Protein AF-A0A1Z5KFF0-F1 (afdb_monomer_lite)

pLDDT: mean 72.51, std 20.89, range [36.66, 98.19]

Foldseek 3Di:
DDDDDDDDDDDDDDDDDDDDDDDPDDDDPDPPPPCPPPPPPPPDDADQRVLCVQLVVLVVLLVVQCVVCCVPAVVVVNPPDSCVRRVVSVVSSVVSSLVVNCCRPVVVPVDQDPPPDPNVVVVVVPD

Sequence (127 aa):
MGNQPSSATENPSSEPPTLDDTAAANVPPSTRLDTTQITRPQKKREGMALIQYRCRSSKAKYEKCVSDWYGNEFMKGDYANQEEACGDFFEMYKKCVLKGVRKEFWGNKKEKPKEGSFLSELEDDEE

Organism: Fistulifera solaris (NCBI:txid1519565)

InterPro domains:
  IPR007918 Mitochondrial distribution/morphology family 35/apoptosis [PF05254] (52-104)

Structure (mmCIF, N/CA/C/O backbone):
data_AF-A0A1Z5KFF0-F1
#
_entry.id   AF-A0A1Z5KFF0-F1
#
loop_
_atom_site.group_PDB
_atom_site.id
_atom_site.type_symbol
_atom_site.label_atom_id
_atom_site.label_alt_id
_atom_site.label_comp_id
_atom_site.label_asym_id
_atom_site.label_entity_id
_atom_site.label_seq_id
_atom_site.pdbx_PDB_ins_code
_atom_site.Cartn_x
_atom_site.Cartn_y
_atom_site.Cartn_z
_atom_site.occupancy
_atom_site.B_iso_or_equiv
_atom_site.auth_seq_id
_atom_site.auth_comp_id
_atom_site.auth_asym_id
_atom_site.auth_atom_id
_atom_site.pdbx_PDB_model_num
ATOM 1 N N . MET A 1 1 ? 46.210 -8.694 -41.639 1.00 38.91 1 MET A N 1
ATOM 2 C CA . MET A 1 1 ? 46.258 -10.173 -41.656 1.00 38.91 1 MET A CA 1
ATOM 3 C C . MET A 1 1 ? 45.781 -10.639 -40.281 1.00 38.91 1 MET A C 1
ATOM 5 O O . MET A 1 1 ? 46.480 -10.353 -39.330 1.00 38.91 1 MET A O 1
ATOM 9 N N . GLY A 1 2 ? 44.605 -11.213 -40.043 1.00 42.22 2 GLY A N 1
ATOM 10 C CA . GLY A 1 2 ? 43.477 -11.559 -40.897 1.00 42.22 2 GLY A CA 1
ATOM 11 C C . GLY A 1 2 ? 42.216 -11.830 -40.048 1.00 42.22 2 GLY A C 1
ATOM 12 O O . GLY A 1 2 ? 42.316 -12.144 -38.869 1.00 42.22 2 GLY A O 1
ATOM 13 N N . ASN A 1 3 ? 41.072 -11.646 -40.709 1.00 40.69 3 ASN A N 1
ATOM 14 C CA . ASN A 1 3 ? 39.806 -12.389 -40.676 1.00 40.69 3 ASN A CA 1
ATOM 15 C C . ASN A 1 3 ? 39.089 -12.723 -39.347 1.00 40.69 3 ASN A C 1
ATOM 17 O O . ASN A 1 3 ? 39.459 -13.652 -38.639 1.00 40.69 3 ASN A O 1
ATOM 21 N N . GLN A 1 4 ? 37.910 -12.110 -39.163 1.00 45.44 4 GLN A N 1
ATOM 22 C CA . GLN A 1 4 ? 36.676 -12.879 -38.904 1.00 45.44 4 GLN A CA 1
ATOM 23 C C . GLN A 1 4 ? 36.178 -13.489 -40.232 1.00 45.44 4 GLN A C 1
ATOM 25 O O . GLN A 1 4 ? 36.423 -12.894 -41.287 1.00 45.44 4 GLN A O 1
ATOM 30 N N . PRO A 1 5 ? 35.510 -14.661 -40.216 1.00 50.78 5 PRO A N 1
ATOM 31 C CA . PRO A 1 5 ? 34.043 -14.629 -40.269 1.00 50.78 5 PRO A CA 1
ATOM 32 C C . PRO A 1 5 ? 33.307 -15.758 -39.508 1.00 50.78 5 PRO A C 1
ATOM 34 O O . PRO A 1 5 ? 33.887 -16.722 -39.019 1.00 50.78 5 PRO A O 1
ATOM 37 N N . SER A 1 6 ? 31.991 -15.555 -39.443 1.00 45.75 6 SER A N 1
ATOM 38 C CA . SER A 1 6 ? 30.871 -16.322 -38.887 1.00 45.75 6 SER A CA 1
ATOM 39 C C . SER A 1 6 ? 30.764 -17.817 -39.231 1.00 45.75 6 SER A C 1
ATOM 41 O O . SER A 1 6 ? 31.170 -18.251 -40.304 1.00 45.75 6 SER A O 1
ATOM 43 N N . SER A 1 7 ? 30.047 -18.562 -38.381 1.00 44.16 7 SER A N 1
ATOM 44 C CA . SER A 1 7 ? 29.183 -19.728 -38.693 1.00 44.16 7 SER A CA 1
ATOM 45 C C . SER A 1 7 ? 28.249 -19.897 -37.475 1.00 44.16 7 SER A C 1
ATOM 47 O O . SER A 1 7 ? 28.755 -19.959 -36.363 1.00 44.16 7 SER A O 1
ATOM 49 N N . ALA A 1 8 ? 26.922 -19.720 -37.487 1.00 38.41 8 ALA A N 1
ATOM 50 C CA . ALA A 1 8 ? 25.828 -20.227 -38.321 1.00 38.41 8 ALA A CA 1
ATOM 51 C C . ALA A 1 8 ? 25.626 -21.752 -38.240 1.00 38.41 8 ALA A C 1
ATOM 53 O O . ALA A 1 8 ? 26.417 -22.492 -38.814 1.00 38.41 8 ALA A O 1
ATOM 54 N N . THR A 1 9 ? 24.460 -22.135 -37.679 1.00 36.66 9 THR A N 1
ATOM 55 C CA . THR A 1 9 ? 23.727 -23.421 -37.845 1.00 36.66 9 THR A CA 1
ATOM 56 C C . THR A 1 9 ? 24.388 -24.607 -37.100 1.00 36.66 9 THR A C 1
ATOM 58 O O . THR A 1 9 ? 25.600 -24.696 -37.05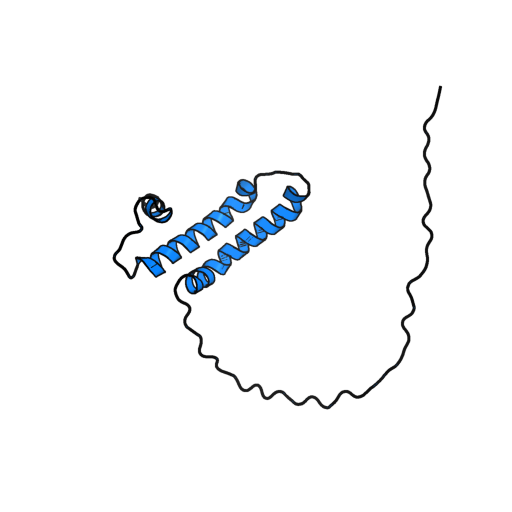2 1.00 36.66 9 THR A O 1
ATOM 61 N N . 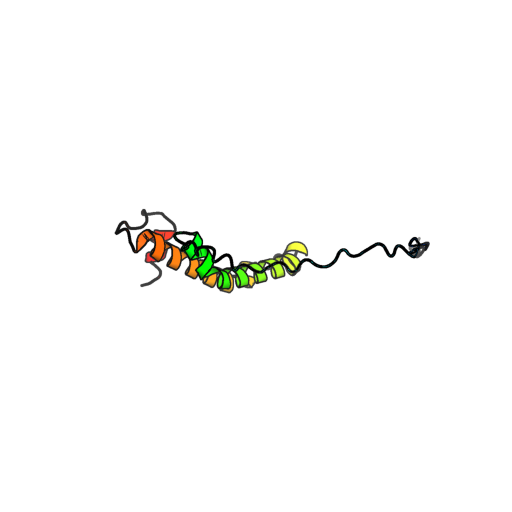GLU A 1 10 ? 23.714 -25.518 -36.390 1.00 37.78 10 GLU A N 1
ATOM 62 C CA . GLU A 1 10 ? 22.516 -26.280 -36.748 1.00 37.78 10 GLU A CA 1
ATOM 63 C C . GLU A 1 10 ? 21.767 -26.805 -35.503 1.00 37.78 10 GLU A C 1
ATOM 65 O O . GLU A 1 10 ? 22.356 -27.324 -34.557 1.00 37.78 10 GLU A O 1
ATOM 70 N N . ASN A 1 11 ? 20.439 -26.686 -35.550 1.00 48.91 11 ASN A N 1
ATOM 71 C CA . ASN A 1 11 ? 19.485 -27.498 -34.793 1.00 48.91 11 ASN A CA 1
ATOM 72 C C . ASN A 1 11 ? 19.390 -28.881 -35.457 1.00 48.91 11 ASN A C 1
ATOM 74 O O . ASN A 1 11 ? 19.269 -28.929 -36.684 1.00 48.91 11 ASN A O 1
ATOM 78 N N . PRO A 1 12 ? 19.261 -29.965 -34.680 1.00 44.84 12 PRO A N 1
ATOM 79 C CA . PRO A 1 12 ? 18.476 -31.108 -35.125 1.00 44.84 12 PRO A CA 1
ATOM 80 C C . PRO A 1 12 ? 17.198 -31.269 -34.299 1.00 44.84 12 PRO A C 1
ATOM 82 O O . PRO A 1 12 ? 17.179 -31.217 -33.073 1.00 44.84 12 PRO A O 1
ATOM 85 N N . SER A 1 13 ? 16.141 -31.456 -35.075 1.00 38.12 13 SER A N 1
ATOM 86 C CA . SER A 1 13 ? 14.759 -31.791 -34.764 1.00 38.12 13 SER A CA 1
ATOM 87 C C . SER A 1 13 ? 14.585 -33.153 -34.065 1.00 38.12 13 SER A C 1
ATOM 89 O O . SER A 1 13 ? 15.510 -33.964 -34.056 1.00 38.12 13 SER A O 1
ATOM 91 N N . SER A 1 14 ? 13.331 -33.396 -33.640 1.00 39.31 14 SER A N 1
ATOM 92 C CA . SER A 1 14 ? 12.648 -34.702 -33.468 1.00 39.31 14 SER A CA 1
ATOM 93 C C . SER A 1 14 ? 12.617 -35.239 -32.028 1.00 39.31 14 SER A C 1
ATOM 95 O O . SER A 1 14 ? 13.656 -35.363 -31.401 1.00 39.31 14 SER A O 1
ATOM 97 N N . GLU A 1 15 ? 11.502 -35.589 -31.380 1.00 49.66 15 GLU A N 1
ATOM 98 C CA . GLU A 1 15 ? 10.072 -35.757 -31.702 1.00 49.66 15 GLU A CA 1
ATOM 99 C C . GLU A 1 15 ? 9.293 -35.764 -30.358 1.00 49.66 15 GLU A C 1
ATOM 101 O O . GLU A 1 15 ? 9.853 -36.191 -29.344 1.00 49.66 15 GLU A O 1
ATOM 106 N N . PRO A 1 16 ? 8.014 -35.344 -30.295 1.00 55.81 16 PRO A N 1
ATOM 107 C CA . PRO A 1 16 ? 7.151 -35.626 -29.147 1.00 55.81 16 PRO A CA 1
ATOM 108 C C . PRO A 1 16 ? 6.557 -37.047 -29.242 1.00 55.81 16 PRO A C 1
ATOM 110 O O . PRO A 1 16 ? 6.070 -37.422 -30.311 1.00 55.81 16 PRO A O 1
ATOM 113 N N . PRO A 1 17 ? 6.533 -37.841 -28.153 1.00 46.31 17 PRO A N 1
ATOM 114 C CA . PRO A 1 17 ? 5.847 -39.122 -28.170 1.00 46.31 17 PRO A CA 1
ATOM 115 C C . PRO A 1 17 ? 4.330 -38.934 -28.265 1.00 46.31 17 PRO A C 1
ATOM 117 O O . PRO A 1 17 ? 3.728 -38.029 -27.683 1.00 46.31 17 PRO A O 1
ATOM 120 N N . THR A 1 18 ? 3.764 -39.831 -29.055 1.00 42.75 18 THR A N 1
ATOM 121 C CA . THR A 1 18 ? 2.394 -39.947 -29.530 1.00 42.75 18 THR A CA 1
ATOM 122 C C . THR A 1 18 ? 1.370 -40.111 -28.408 1.00 42.75 18 THR A C 1
ATOM 124 O O . THR A 1 18 ? 1.576 -40.844 -27.443 1.00 42.75 18 THR A O 1
ATOM 127 N N . LEU A 1 19 ? 0.236 -39.429 -28.582 1.00 46.75 19 LEU A N 1
ATOM 128 C CA . LEU A 1 19 ? -1.024 -39.714 -27.904 1.00 46.75 19 LEU A CA 1
ATOM 129 C C . LEU A 1 19 ? -1.533 -41.075 -28.380 1.00 46.75 19 LEU A C 1
ATOM 131 O O . LEU A 1 19 ? -1.822 -41.229 -29.565 1.00 46.75 19 LEU A O 1
ATOM 135 N N . ASP A 1 20 ? -1.646 -42.022 -27.453 1.00 38.91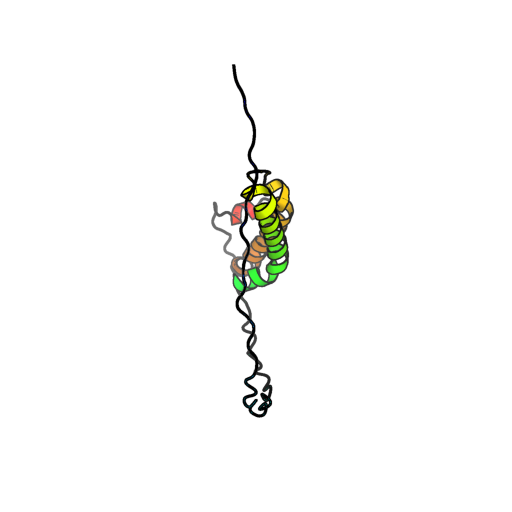 20 ASP A N 1
ATOM 136 C CA . ASP A 1 20 ? -2.342 -43.285 -27.672 1.00 38.91 20 ASP A CA 1
ATOM 137 C C . ASP A 1 20 ? -3.719 -43.273 -27.007 1.00 38.91 20 ASP A C 1
ATOM 139 O O . ASP A 1 20 ? -3.951 -42.662 -25.958 1.00 38.91 20 ASP A O 1
ATOM 143 N N . ASP A 1 21 ? -4.624 -43.934 -27.710 1.00 39.88 21 ASP A N 1
ATOM 144 C CA . ASP A 1 21 ? -6.069 -43.899 -27.594 1.00 39.88 21 ASP A CA 1
ATOM 145 C C . ASP A 1 21 ? -6.601 -44.823 -26.484 1.00 39.88 21 ASP A C 1
ATOM 147 O O . ASP A 1 21 ? -5.988 -45.815 -26.092 1.00 39.88 21 ASP A O 1
ATOM 151 N N . THR A 1 22 ? -7.851 -44.573 -26.094 1.00 45.56 22 THR A N 1
ATOM 152 C CA . THR A 1 22 ? -8.769 -45.501 -25.401 1.00 45.56 22 THR A CA 1
ATOM 153 C C . THR A 1 22 ? -8.453 -45.990 -23.976 1.00 45.56 22 THR A C 1
ATOM 155 O O . THR A 1 22 ? -7.800 -47.002 -23.750 1.00 45.56 22 THR A O 1
ATOM 158 N N . ALA A 1 23 ? -9.183 -45.419 -23.009 1.00 40.09 23 ALA A N 1
ATOM 159 C CA . ALA A 1 23 ? -9.802 -46.196 -21.931 1.00 40.09 23 ALA A CA 1
ATOM 160 C C . ALA A 1 23 ? -11.092 -45.505 -21.455 1.00 40.09 23 ALA A C 1
ATOM 162 O O . ALA A 1 23 ? -11.097 -44.687 -20.536 1.00 40.09 23 ALA A O 1
ATOM 163 N N . ALA A 1 24 ? -12.213 -45.843 -22.097 1.00 48.12 24 ALA A N 1
ATOM 164 C CA . ALA A 1 24 ? -13.537 -45.597 -21.545 1.00 48.12 24 ALA A CA 1
ATOM 165 C C . ALA A 1 24 ? -13.728 -46.506 -20.320 1.00 48.12 24 ALA A C 1
ATOM 167 O O . ALA A 1 24 ? -13.994 -47.698 -20.457 1.00 48.12 24 ALA A O 1
ATOM 168 N N . ALA A 1 25 ? -13.578 -45.947 -19.121 1.00 44.25 25 ALA A N 1
ATOM 169 C CA . ALA A 1 25 ? -13.869 -46.640 -17.874 1.00 44.25 25 ALA A CA 1
ATOM 170 C C . ALA A 1 25 ? -14.762 -45.765 -16.984 1.00 44.25 25 ALA A C 1
ATOM 172 O O . ALA A 1 25 ? -14.320 -44.773 -16.415 1.00 44.25 25 ALA A O 1
ATOM 173 N N . ASN A 1 26 ? -16.035 -46.165 -16.916 1.00 51.56 26 ASN A N 1
ATOM 174 C CA . ASN A 1 26 ? -16.985 -45.974 -15.817 1.00 51.56 26 ASN A CA 1
ATOM 175 C C . ASN A 1 26 ? -16.884 -44.669 -15.010 1.00 51.56 26 ASN A C 1
ATOM 177 O O . ASN A 1 26 ? -16.207 -44.602 -13.985 1.00 51.56 26 ASN A O 1
ATOM 181 N N . VAL A 1 27 ? -17.689 -43.675 -15.394 1.00 49.88 27 VAL A N 1
ATOM 182 C CA . VAL A 1 27 ? -18.057 -42.576 -14.494 1.00 49.88 27 VAL A CA 1
ATOM 183 C C . VAL A 1 27 ? -19.117 -43.107 -13.514 1.00 49.88 27 VAL A C 1
ATOM 185 O O . VAL A 1 27 ? -20.216 -43.448 -13.958 1.00 49.88 27 VAL A O 1
ATOM 188 N N . PRO A 1 28 ? -18.837 -43.210 -12.200 1.00 62.66 28 PRO A N 1
ATOM 189 C CA . PRO A 1 28 ? -19.869 -43.527 -11.219 1.00 62.66 28 PRO A CA 1
ATOM 190 C C . PRO A 1 28 ? -20.925 -42.409 -11.196 1.00 62.66 28 PRO A C 1
ATOM 192 O O . PRO A 1 28 ? -20.582 -41.238 -11.395 1.00 62.66 28 PRO A O 1
ATOM 195 N N . PRO A 1 29 ? -22.211 -42.729 -10.963 1.00 55.06 29 PRO A N 1
ATOM 196 C CA . PRO A 1 29 ? -23.268 -41.731 -10.963 1.00 55.06 29 PRO A CA 1
ATOM 197 C C . PRO A 1 29 ? -22.966 -40.652 -9.923 1.00 55.06 29 PRO A C 1
ATOM 199 O O . PRO A 1 29 ? -22.753 -40.939 -8.746 1.00 55.06 29 PRO A O 1
ATOM 202 N N . SER A 1 30 ? -22.946 -39.407 -10.402 1.00 54.50 30 SER A N 1
ATOM 203 C CA . SER A 1 30 ? -22.784 -38.189 -9.617 1.00 54.50 30 SER A CA 1
ATOM 204 C C . SER A 1 30 ? -23.807 -38.168 -8.481 1.00 54.50 30 SER A C 1
ATOM 206 O O . SER A 1 30 ? -24.979 -37.833 -8.669 1.00 54.50 30 SER A O 1
ATOM 208 N N . THR A 1 31 ? -23.368 -38.550 -7.284 1.00 52.47 31 THR A N 1
ATOM 209 C CA . THR A 1 31 ? -24.095 -38.263 -6.056 1.00 52.47 31 THR A CA 1
ATOM 210 C C . THR A 1 31 ? -24.126 -36.750 -5.922 1.00 52.47 31 THR A C 1
ATOM 212 O O . THR A 1 31 ? -23.095 -36.122 -5.675 1.00 52.47 31 THR A O 1
ATOM 215 N N . ARG A 1 32 ? -25.307 -36.164 -6.143 1.00 56.91 32 ARG A N 1
ATOM 216 C CA . ARG A 1 32 ? -25.584 -34.763 -5.831 1.00 56.91 32 ARG A CA 1
ATOM 217 C C . ARG A 1 32 ? -25.106 -34.514 -4.404 1.00 56.91 32 ARG A C 1
ATOM 219 O O . ARG A 1 32 ? -25.658 -35.090 -3.471 1.00 56.91 32 ARG A O 1
ATOM 226 N N . LEU A 1 33 ? -24.071 -33.688 -4.243 1.00 52.75 33 LEU A N 1
ATOM 227 C CA . LEU A 1 33 ? -23.768 -33.130 -2.937 1.00 52.75 33 LEU A CA 1
ATOM 228 C C . LEU A 1 33 ? -24.956 -32.253 -2.566 1.00 52.75 33 LEU A C 1
ATOM 230 O O . LEU A 1 33 ? -25.148 -31.171 -3.127 1.00 52.75 33 LEU A O 1
ATOM 234 N N . ASP A 1 34 ? -25.759 -32.759 -1.637 1.00 49.84 34 ASP A N 1
ATOM 235 C CA . ASP A 1 34 ? -26.698 -31.964 -0.871 1.00 49.84 34 ASP A CA 1
ATOM 236 C C . ASP A 1 34 ? -25.904 -30.798 -0.285 1.00 49.84 34 ASP A C 1
ATOM 238 O O . ASP A 1 34 ? -25.084 -30.956 0.625 1.00 49.84 34 ASP A O 1
ATOM 242 N N . THR A 1 35 ? -26.085 -29.622 -0.887 1.00 61.62 35 THR A N 1
ATOM 243 C CA . THR A 1 35 ? -25.508 -28.371 -0.407 1.00 61.62 35 THR A CA 1
ATOM 244 C C . THR A 1 35 ? -26.302 -27.989 0.832 1.00 61.62 35 THR A C 1
ATOM 246 O O . THR A 1 35 ? -27.148 -27.098 0.824 1.00 61.62 35 THR A O 1
ATOM 249 N N . THR A 1 36 ? -26.048 -28.712 1.919 1.00 57.09 36 THR A N 1
ATOM 250 C CA . THR A 1 36 ? -26.369 -28.247 3.255 1.00 57.09 36 THR A CA 1
ATOM 251 C C . THR A 1 36 ? -25.553 -26.982 3.440 1.00 57.09 36 THR A C 1
ATOM 253 O O . THR A 1 36 ? -24.323 -27.000 3.494 1.00 57.09 36 THR A O 1
ATOM 256 N N . GLN A 1 37 ? -26.246 -25.846 3.422 1.00 60.62 37 GLN A N 1
ATOM 257 C CA . GLN A 1 37 ? -25.645 -24.559 3.708 1.00 60.62 37 GLN A CA 1
ATOM 258 C C . GLN A 1 37 ? -25.123 -24.604 5.142 1.00 60.62 37 GLN A C 1
ATOM 260 O O . GLN A 1 37 ? -25.848 -24.347 6.100 1.00 60.62 37 GLN A O 1
ATOM 265 N N . ILE A 1 38 ? -23.848 -24.959 5.285 1.00 60.72 38 ILE A N 1
ATOM 266 C CA . ILE A 1 38 ? -23.086 -24.756 6.505 1.00 60.72 38 ILE A CA 1
ATOM 267 C C . ILE A 1 38 ? -23.005 -23.239 6.663 1.00 60.72 38 ILE A C 1
ATOM 269 O O . ILE A 1 38 ? -22.104 -22.586 6.133 1.00 60.72 38 ILE A O 1
ATOM 273 N N . THR A 1 39 ? -23.964 -22.651 7.375 1.00 62.81 39 THR A N 1
ATOM 274 C CA . THR A 1 39 ? -23.856 -21.286 7.884 1.00 62.81 39 THR A CA 1
ATOM 275 C C . THR A 1 39 ? -22.764 -21.292 8.939 1.00 62.81 39 THR A C 1
ATOM 277 O O . THR A 1 39 ? -23.008 -21.419 10.137 1.00 62.81 39 THR A O 1
ATOM 280 N N . ARG A 1 40 ? -21.518 -21.226 8.466 1.00 64.19 40 ARG A N 1
ATOM 281 C CA . ARG A 1 40 ? -20.342 -21.047 9.305 1.00 64.19 40 ARG A CA 1
ATOM 282 C C . ARG A 1 40 ? -20.563 -19.729 10.052 1.00 64.19 40 ARG A C 1
ATOM 284 O O . ARG A 1 40 ? -20.756 -18.711 9.381 1.00 64.19 40 ARG A O 1
ATOM 291 N N . PRO A 1 41 ? -20.570 -19.711 11.396 1.00 57.09 41 PRO A N 1
ATOM 292 C CA . PRO A 1 41 ? -20.690 -18.460 12.124 1.00 57.09 41 PRO A CA 1
ATOM 293 C C . PRO A 1 41 ? -19.548 -17.560 11.658 1.00 57.09 41 PRO A C 1
ATOM 295 O O . PRO A 1 41 ? -18.374 -17.932 11.741 1.00 57.09 41 PRO A O 1
ATOM 298 N N . GLN A 1 42 ? -19.901 -16.414 11.073 1.00 63.94 42 GLN A N 1
ATOM 299 C CA . GLN A 1 42 ? -18.935 -15.421 10.625 1.00 63.94 42 GLN A CA 1
ATOM 300 C C . GLN A 1 42 ? -18.208 -14.931 11.872 1.00 63.94 42 GLN A C 1
ATOM 302 O O . GLN A 1 42 ? -18.718 -14.093 12.614 1.00 63.94 42 GLN A O 1
ATOM 307 N N . LYS A 1 43 ? -17.036 -15.512 12.151 1.00 74.38 43 LYS A N 1
ATOM 308 C CA . LYS A 1 43 ? -16.192 -15.082 13.261 1.00 74.38 43 LYS A CA 1
ATOM 309 C C . LYS A 1 43 ? -15.865 -13.616 13.007 1.00 74.38 43 LYS A C 1
ATOM 311 O O . LYS A 1 43 ? -15.182 -13.290 12.033 1.00 74.38 43 LYS A O 1
ATOM 316 N N . LYS A 1 44 ? -16.415 -12.739 13.846 1.00 80.12 44 LYS A N 1
ATOM 317 C CA . LYS A 1 44 ? -16.186 -11.300 13.776 1.00 80.12 44 LYS A CA 1
ATOM 318 C C . LYS A 1 44 ? -14.674 -11.069 13.791 1.00 80.12 44 LYS A C 1
ATOM 320 O O . LYS A 1 44 ? -13.970 -11.585 14.657 1.00 80.12 44 LYS A O 1
ATOM 325 N N . ARG A 1 45 ? -14.167 -10.390 12.762 1.00 86.00 45 ARG A N 1
ATOM 326 C CA . ARG A 1 45 ? -12.746 -10.045 12.660 1.00 86.00 45 ARG A CA 1
ATOM 327 C C . ARG A 1 45 ? -12.477 -8.894 13.621 1.00 86.00 45 ARG A C 1
ATOM 329 O O . ARG A 1 45 ? -13.237 -7.932 13.617 1.00 86.00 45 ARG A O 1
ATOM 336 N N . GLU A 1 46 ? -11.401 -8.993 14.388 1.00 88.12 46 GLU A N 1
ATOM 337 C CA . GLU A 1 46 ? -10.968 -7.985 15.364 1.00 88.12 46 GLU A CA 1
ATOM 338 C C . GLU A 1 46 ? -9.446 -7.812 15.267 1.00 88.12 46 GLU A C 1
ATOM 340 O O . GLU A 1 46 ? -8.748 -8.639 14.659 1.00 88.12 46 GLU A O 1
ATOM 345 N N . GLY A 1 47 ? -8.927 -6.717 15.818 1.00 88.69 47 GLY A N 1
ATOM 346 C CA . GLY A 1 47 ? -7.497 -6.421 15.809 1.00 88.69 47 GLY A CA 1
ATOM 347 C C . GLY A 1 47 ? -6.924 -6.288 14.392 1.00 88.69 47 GLY A C 1
ATOM 348 O O . GLY A 1 47 ? -7.564 -5.794 13.458 1.00 88.69 47 GLY A O 1
ATOM 349 N N . MET A 1 48 ? -5.705 -6.800 14.197 1.00 89.69 48 MET A N 1
ATOM 350 C CA . MET A 1 48 ? -5.007 -6.744 12.905 1.00 89.69 48 MET A CA 1
ATOM 351 C C . MET A 1 48 ? -5.766 -7.447 11.775 1.00 89.69 48 MET A C 1
ATOM 353 O O . MET A 1 48 ? -5.708 -6.997 10.632 1.00 89.69 48 MET A O 1
ATOM 357 N N . ALA A 1 49 ? -6.521 -8.508 12.072 1.00 92.75 49 ALA A N 1
ATOM 358 C CA . ALA A 1 49 ? -7.287 -9.231 11.058 1.00 92.75 49 ALA A CA 1
ATOM 359 C C . ALA A 1 49 ? -8.426 -8.379 10.469 1.00 92.75 49 ALA A C 1
ATOM 361 O O . ALA A 1 49 ? -8.769 -8.530 9.291 1.00 92.75 49 ALA A O 1
ATOM 362 N N . LEU A 1 50 ? -9.007 -7.476 11.268 1.00 93.06 50 LEU A N 1
ATOM 363 C CA . LEU A 1 50 ? -10.001 -6.514 10.794 1.00 93.06 50 LEU A CA 1
ATOM 364 C C . LEU A 1 50 ? -9.351 -5.414 9.952 1.00 93.06 50 LEU A C 1
ATOM 366 O O . LEU A 1 50 ? -9.870 -5.064 8.891 1.00 93.06 50 LEU A O 1
ATOM 370 N N . ILE A 1 51 ? -8.199 -4.903 10.389 1.00 94.69 51 ILE A N 1
ATOM 371 C C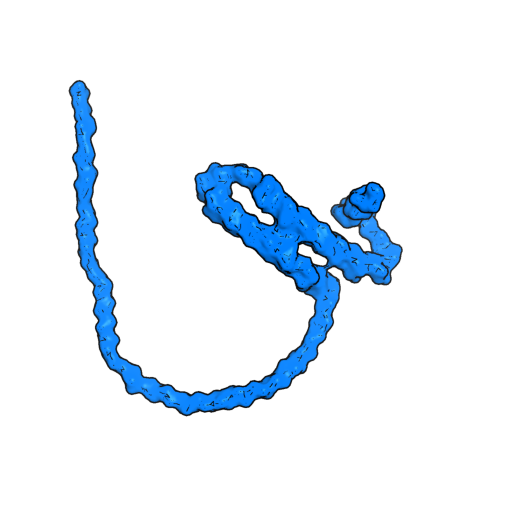A . ILE A 1 51 ? -7.452 -3.861 9.671 1.00 94.69 51 ILE A CA 1
ATOM 372 C C . ILE A 1 51 ? -7.010 -4.368 8.297 1.00 94.69 51 ILE A C 1
ATOM 374 O O . ILE A 1 51 ? -7.297 -3.724 7.290 1.00 94.69 51 ILE A O 1
ATOM 378 N N . GLN A 1 52 ? -6.408 -5.558 8.231 1.00 94.75 52 GLN A N 1
ATOM 379 C CA . GLN A 1 52 ? -6.014 -6.189 6.968 1.00 94.75 52 GLN A CA 1
ATOM 380 C C . GLN A 1 52 ? -7.207 -6.380 6.028 1.00 94.75 52 GLN A C 1
ATOM 382 O O . GLN A 1 52 ? -7.106 -6.112 4.833 1.00 94.75 52 GLN A O 1
ATOM 387 N N . TYR A 1 53 ? -8.359 -6.798 6.561 1.00 95.75 53 TYR A N 1
ATOM 388 C CA . TYR A 1 53 ? -9.574 -6.943 5.764 1.00 95.75 53 TYR A CA 1
ATOM 389 C C . TYR A 1 53 ? -10.038 -5.604 5.172 1.00 95.75 53 TYR A C 1
ATOM 391 O O . TYR A 1 53 ? -10.348 -5.533 3.982 1.00 95.75 53 TYR A O 1
ATOM 399 N N . ARG A 1 54 ? -10.044 -4.533 5.975 1.00 95.44 54 ARG A N 1
ATOM 400 C CA . ARG A 1 54 ? -10.449 -3.188 5.535 1.00 95.44 54 ARG A CA 1
ATOM 401 C C . ARG A 1 54 ? -9.474 -2.584 4.524 1.00 95.44 54 ARG A C 1
ATOM 403 O O . ARG A 1 54 ? -9.915 -1.965 3.561 1.00 95.44 54 ARG A O 1
ATOM 410 N N . CYS A 1 55 ? -8.176 -2.805 4.707 1.00 97.62 55 CYS A N 1
ATOM 411 C CA . CYS A 1 55 ? -7.122 -2.252 3.856 1.00 97.62 55 CYS A CA 1
ATOM 412 C C . CYS A 1 55 ? -6.723 -3.159 2.686 1.00 97.62 55 CYS A C 1
ATOM 414 O O . CYS A 1 55 ? -5.785 -2.841 1.959 1.00 97.62 55 CYS A O 1
ATOM 416 N N . ARG A 1 56 ? -7.436 -4.271 2.448 1.00 97.88 56 ARG A N 1
ATOM 417 C CA . ARG A 1 56 ? -7.087 -5.225 1.380 1.00 97.88 56 ARG A CA 1
ATOM 418 C C . ARG A 1 56 ? -7.048 -4.592 -0.009 1.00 97.88 56 ARG A C 1
ATOM 420 O O . ARG A 1 56 ? -6.268 -5.017 -0.846 1.00 97.88 56 ARG A O 1
ATOM 427 N N . SER A 1 57 ? 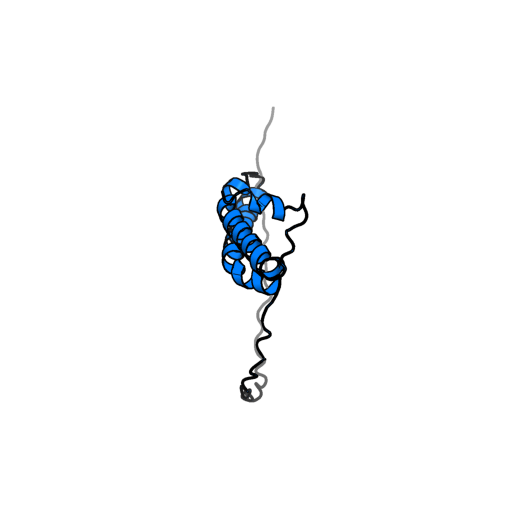-7.910 -3.605 -0.268 1.00 97.62 57 SER A N 1
ATOM 428 C CA . SER A 1 57 ? -8.021 -3.001 -1.598 1.00 97.62 57 SER A CA 1
ATOM 429 C C . SER A 1 57 ? -6.829 -2.098 -1.907 1.00 97.62 57 SER A C 1
ATOM 431 O O . SER A 1 57 ? -6.266 -2.206 -2.992 1.00 97.62 57 SER A O 1
ATOM 433 N N . SER A 1 58 ? -6.406 -1.255 -0.959 1.00 97.44 58 SER A N 1
ATOM 434 C CA . SER A 1 58 ? -5.195 -0.444 -1.118 1.00 97.44 58 SER A CA 1
ATOM 435 C C . SER A 1 58 ? -3.942 -1.317 -1.135 1.00 97.44 58 SER A C 1
ATOM 437 O O . SER A 1 58 ? -3.087 -1.115 -1.992 1.00 97.44 58 SER A O 1
ATOM 439 N N . LYS A 1 59 ? -3.889 -2.358 -0.290 1.00 97.69 59 LYS A N 1
ATOM 440 C CA . LYS A 1 59 ? -2.824 -3.371 -0.315 1.00 97.69 59 LYS A CA 1
ATOM 441 C C . LYS A 1 59 ? -2.681 -4.017 -1.695 1.00 97.69 59 LYS A C 1
ATOM 443 O O . LYS A 1 59 ? -1.589 -4.034 -2.239 1.00 97.69 59 LYS A O 1
ATOM 448 N N . ALA A 1 60 ? -3.784 -4.480 -2.286 1.00 98.19 60 ALA A N 1
ATOM 449 C CA . ALA A 1 60 ? -3.769 -5.137 -3.592 1.00 98.19 60 ALA A CA 1
ATOM 450 C C . ALA A 1 60 ? -3.272 -4.219 -4.721 1.00 98.19 60 ALA A C 1
ATOM 452 O O . ALA A 1 60 ? -2.576 -4.684 -5.618 1.00 98.19 60 ALA A O 1
ATOM 453 N N . LYS A 1 61 ? -3.601 -2.919 -4.682 1.00 98.00 61 LYS A N 1
ATOM 454 C CA . LYS A 1 61 ? -3.088 -1.943 -5.660 1.00 98.00 61 LYS A CA 1
ATOM 455 C C . LYS A 1 61 ? -1.575 -1.769 -5.538 1.00 98.00 61 LYS A C 1
ATOM 457 O O . LYS A 1 61 ? -0.880 -1.823 -6.547 1.00 98.00 61 LYS A O 1
ATOM 462 N N . TYR A 1 62 ? -1.083 -1.613 -4.309 1.00 98.19 62 TYR A N 1
ATOM 463 C CA . TYR A 1 62 ? 0.347 -1.502 -4.038 1.00 98.19 62 TYR A CA 1
ATOM 464 C C . TYR A 1 62 ? 1.104 -2.772 -4.445 1.00 98.19 62 TYR A C 1
ATOM 466 O O . TYR A 1 62 ? 2.060 -2.690 -5.205 1.00 98.19 62 TYR A O 1
ATOM 474 N N . GLU A 1 63 ? 0.631 -3.951 -4.031 1.00 97.75 63 GLU A N 1
ATOM 475 C CA . GLU A 1 63 ? 1.267 -5.231 -4.375 1.00 97.75 63 GLU A CA 1
ATOM 476 C C . GLU A 1 63 ? 1.290 -5.482 -5.882 1.00 97.75 63 GLU A C 1
ATOM 478 O O . GLU A 1 63 ? 2.288 -5.973 -6.404 1.00 97.75 63 GLU A O 1
ATOM 483 N N . LYS A 1 64 ? 0.223 -5.106 -6.595 1.00 98.12 64 LYS A N 1
ATOM 484 C CA . LYS A 1 64 ? 0.197 -5.183 -8.055 1.00 98.12 64 LYS A CA 1
ATOM 485 C C . LYS A 1 64 ? 1.260 -4.283 -8.684 1.00 98.12 64 LYS A C 1
ATOM 487 O O . LYS A 1 64 ? 2.010 -4.760 -9.525 1.00 98.12 64 LYS A O 1
ATOM 492 N N . CYS A 1 65 ? 1.342 -3.023 -8.257 1.00 97.50 65 CYS A N 1
ATOM 493 C CA . CYS A 1 65 ? 2.362 -2.101 -8.751 1.00 97.50 65 CYS A CA 1
ATOM 494 C C . CYS A 1 65 ? 3.772 -2.645 -8.501 1.00 97.50 65 CYS A C 1
ATOM 496 O O . CYS A 1 65 ? 4.567 -2.733 -9.428 1.00 97.50 65 CYS A O 1
ATOM 498 N N . VAL A 1 66 ? 4.052 -3.096 -7.274 1.00 96.19 66 VAL A N 1
ATOM 499 C CA . VAL A 1 66 ? 5.361 -3.648 -6.907 1.00 96.19 66 VAL A CA 1
ATOM 500 C C . VAL A 1 66 ? 5.694 -4.889 -7.722 1.00 96.19 66 VAL A C 1
ATOM 502 O O . VAL A 1 66 ? 6.823 -5.018 -8.175 1.00 96.19 66 VAL A O 1
ATOM 505 N N . SER A 1 67 ? 4.736 -5.793 -7.930 1.00 96.31 67 SER A N 1
ATOM 506 C CA . SER A 1 67 ? 4.946 -6.985 -8.755 1.00 96.31 67 SER A CA 1
ATOM 507 C C . SER A 1 67 ? 5.279 -6.620 -10.203 1.00 96.31 67 SER A C 1
ATOM 509 O O . SER A 1 67 ? 6.185 -7.211 -10.791 1.00 96.31 67 SER A O 1
ATOM 511 N N . ASP A 1 68 ? 4.553 -5.655 -10.770 1.00 95.31 68 ASP A N 1
ATOM 512 C CA . ASP A 1 68 ? 4.743 -5.205 -12.148 1.00 95.31 68 ASP A CA 1
ATOM 513 C C . ASP A 1 68 ? 6.099 -4.480 -12.296 1.00 95.31 68 ASP A C 1
ATOM 515 O O . ASP A 1 68 ? 6.867 -4.807 -13.201 1.00 95.31 68 ASP A O 1
ATOM 519 N N . TRP A 1 69 ? 6.442 -3.576 -11.372 1.00 94.94 69 TRP A N 1
ATOM 520 C CA . TRP A 1 69 ? 7.742 -2.893 -11.304 1.00 94.94 69 TRP A CA 1
ATOM 521 C C . TRP A 1 69 ? 8.900 -3.886 -11.129 1.00 94.94 69 TRP A C 1
ATOM 523 O O . TRP A 1 69 ? 9.887 -3.849 -11.862 1.00 94.94 69 TRP A O 1
ATOM 533 N N . TYR A 1 70 ? 8.758 -4.846 -10.211 1.00 94.00 70 TYR A N 1
ATOM 534 C CA . TYR A 1 70 ? 9.804 -5.818 -9.905 1.00 94.00 70 TYR A CA 1
ATOM 535 C C . TYR A 1 70 ? 10.166 -6.671 -11.127 1.00 94.00 70 TYR A C 1
ATOM 537 O O . TYR A 1 70 ? 11.341 -6.840 -11.446 1.00 94.00 70 TYR A O 1
ATOM 545 N N . GLY A 1 71 ? 9.162 -7.191 -11.840 1.00 93.44 71 GLY A N 1
ATOM 546 C CA . GLY A 1 71 ? 9.392 -8.019 -13.025 1.00 93.44 71 GLY A CA 1
ATOM 547 C C . GLY A 1 71 ? 9.891 -7.235 -14.241 1.00 93.44 71 GLY A C 1
ATOM 548 O O . GLY A 1 71 ? 10.627 -7.783 -15.065 1.00 93.44 71 GLY A O 1
ATOM 549 N N . ASN A 1 72 ? 9.495 -5.967 -14.374 1.00 90.50 72 ASN A N 1
ATOM 550 C CA . ASN A 1 72 ? 9.760 -5.197 -15.586 1.00 90.50 72 ASN A CA 1
ATOM 551 C C . ASN A 1 72 ? 10.977 -4.285 -15.517 1.00 90.50 72 ASN A C 1
ATOM 553 O O . ASN A 1 72 ? 11.549 -4.038 -16.578 1.00 90.50 72 ASN A O 1
ATOM 557 N N . GLU A 1 73 ? 11.359 -3.824 -14.332 1.00 89.75 73 GLU A N 1
ATOM 558 C CA . GLU A 1 73 ? 12.429 -2.846 -14.132 1.00 89.75 73 GLU A CA 1
ATOM 559 C C . GLU A 1 73 ? 13.541 -3.485 -13.299 1.00 89.75 73 GLU A C 1
ATOM 561 O O . GLU A 1 73 ? 14.593 -3.837 -13.843 1.00 89.75 73 GLU A O 1
ATOM 566 N N . PHE A 1 74 ? 13.254 -3.792 -12.028 1.00 91.44 74 PHE A N 1
ATOM 567 C CA . PHE A 1 74 ? 14.252 -4.291 -11.078 1.00 91.44 74 PHE A CA 1
ATOM 568 C C . PHE A 1 74 ? 14.990 -5.540 -11.582 1.00 91.44 74 PHE A C 1
ATOM 570 O O . PHE A 1 74 ? 16.220 -5.578 -11.607 1.00 91.44 74 PHE A O 1
ATOM 577 N N . MET A 1 75 ? 14.256 -6.557 -12.049 1.00 92.06 75 MET A N 1
ATOM 578 C CA . MET A 1 75 ? 14.853 -7.805 -12.551 1.00 92.06 75 MET A CA 1
ATOM 579 C C . MET A 1 75 ? 15.646 -7.626 -13.853 1.00 92.06 75 MET A C 1
ATOM 581 O O . MET A 1 75 ? 16.480 -8.470 -14.177 1.00 92.06 75 MET A O 1
ATOM 585 N N . LYS A 1 76 ? 15.414 -6.542 -14.603 1.00 90.81 76 LYS A N 1
ATOM 586 C CA . LYS A 1 76 ? 16.161 -6.219 -15.829 1.00 90.81 76 LYS A CA 1
ATOM 587 C C . LYS A 1 76 ? 17.399 -5.362 -15.553 1.00 90.81 76 LYS A C 1
ATOM 589 O O . LYS A 1 76 ? 18.124 -5.037 -16.490 1.00 90.81 76 LYS A O 1
ATOM 594 N N . GLY A 1 77 ? 17.654 -5.028 -14.285 1.00 87.44 77 GLY A N 1
ATOM 595 C CA . GLY A 1 77 ? 18.744 -4.148 -13.872 1.00 87.44 77 GLY A CA 1
ATOM 596 C C . GLY A 1 77 ? 18.449 -2.665 -14.091 1.00 87.44 77 GLY A C 1
ATOM 597 O O . GLY A 1 77 ? 19.365 -1.854 -13.974 1.00 87.44 77 GLY A O 1
ATOM 598 N N . ASP A 1 78 ? 17.199 -2.311 -14.407 1.00 80.81 78 ASP A N 1
ATOM 599 C CA . ASP A 1 78 ? 16.740 -0.928 -14.373 1.00 80.81 78 ASP A CA 1
ATOM 600 C C . ASP A 1 78 ? 16.292 -0.625 -12.939 1.00 80.81 78 ASP A C 1
ATOM 602 O O . ASP A 1 78 ? 15.258 -1.099 -12.468 1.00 80.81 78 ASP A O 1
ATOM 606 N N . TYR A 1 79 ? 17.136 0.090 -12.198 1.00 77.94 79 TYR A N 1
ATOM 607 C CA . TYR A 1 79 ? 16.911 0.403 -10.785 1.00 77.94 79 TYR A CA 1
ATOM 608 C C . TYR A 1 79 ? 16.071 1.666 -10.593 1.00 77.94 79 TYR A C 1
ATOM 610 O O . TYR A 1 79 ? 16.222 2.341 -9.574 1.00 77.94 79 TYR A O 1
ATOM 618 N N . ALA A 1 80 ? 15.219 2.008 -11.564 1.00 78.19 80 ALA A N 1
ATOM 619 C CA . ALA A 1 80 ? 14.227 3.059 -11.401 1.00 78.19 80 ALA A CA 1
ATOM 620 C C . ALA A 1 80 ? 13.529 2.917 -10.035 1.00 78.19 80 ALA A C 1
ATOM 622 O O . ALA A 1 80 ? 13.179 1.814 -9.600 1.00 78.19 80 ALA A O 1
ATOM 623 N N . ASN A 1 81 ? 13.421 4.031 -9.307 1.00 86.38 81 ASN A N 1
ATOM 624 C CA . ASN A 1 81 ? 13.042 4.016 -7.899 1.00 86.38 81 ASN A CA 1
ATOM 625 C C . ASN A 1 81 ? 11.624 3.449 -7.729 1.00 86.38 81 ASN A C 1
ATOM 627 O O . ASN A 1 81 ? 10.650 4.040 -8.195 1.00 86.38 81 ASN A O 1
ATOM 631 N N . GLN A 1 82 ? 11.484 2.350 -6.978 1.00 89.88 82 GLN A N 1
ATOM 632 C CA . GLN A 1 82 ? 10.175 1.785 -6.611 1.00 89.88 82 GLN A CA 1
ATOM 633 C C . GLN A 1 82 ? 9.255 2.831 -5.967 1.00 89.88 82 GLN A C 1
ATOM 635 O O . GLN A 1 82 ? 8.037 2.783 -6.135 1.00 89.88 82 GLN A O 1
ATOM 640 N N . GLU A 1 83 ? 9.837 3.750 -5.199 1.00 89.69 83 GLU A N 1
ATOM 641 C CA . GLU A 1 83 ? 9.114 4.826 -4.529 1.00 89.69 83 GLU A CA 1
ATOM 642 C C . GLU A 1 83 ? 8.467 5.790 -5.528 1.00 89.69 83 GLU A C 1
ATOM 644 O O . GLU A 1 83 ? 7.320 6.175 -5.335 1.00 89.69 83 GLU A O 1
ATOM 649 N N . GLU A 1 84 ? 9.127 6.097 -6.644 1.00 90.88 84 GLU A N 1
ATOM 650 C CA . GLU A 1 84 ? 8.529 6.913 -7.707 1.00 90.88 84 GLU A CA 1
ATOM 651 C C . GLU A 1 84 ? 7.418 6.151 -8.440 1.00 90.88 84 GLU A C 1
ATOM 653 O O . GLU A 1 84 ? 6.367 6.716 -8.735 1.00 90.88 84 GLU A O 1
ATOM 658 N N . ALA A 1 85 ? 7.610 4.853 -8.694 1.00 91.94 85 ALA A N 1
ATOM 659 C CA . ALA A 1 85 ? 6.637 4.042 -9.426 1.00 91.94 85 ALA A CA 1
ATOM 660 C C . ALA A 1 85 ? 5.382 3.702 -8.600 1.00 91.94 85 ALA A C 1
ATOM 662 O O . ALA A 1 85 ? 4.264 3.682 -9.120 1.00 91.94 85 ALA A O 1
ATOM 663 N N . CYS A 1 86 ? 5.555 3.400 -7.311 1.00 96.56 86 CYS A N 1
ATOM 664 C CA . CYS A 1 86 ? 4.515 2.817 -6.461 1.00 96.56 86 CYS A CA 1
ATOM 665 C C . CYS A 1 86 ? 4.249 3.589 -5.161 1.00 96.56 86 CYS A C 1
ATOM 667 O O . CYS A 1 86 ? 3.405 3.145 -4.371 1.00 96.56 86 CYS A O 1
ATOM 669 N N . GLY A 1 87 ? 4.927 4.717 -4.925 1.00 95.25 87 GLY A N 1
ATOM 670 C CA . GLY A 1 87 ? 4.835 5.504 -3.690 1.00 95.25 87 GLY A CA 1
ATOM 671 C C . GLY A 1 87 ? 3.413 5.939 -3.355 1.00 95.25 87 GLY A C 1
ATOM 672 O O . GLY A 1 87 ? 2.955 5.727 -2.235 1.00 95.25 87 GLY A O 1
ATOM 673 N N . ASP A 1 88 ? 2.648 6.406 -4.342 1.00 96.19 88 ASP A N 1
ATOM 674 C CA . ASP A 1 88 ? 1.249 6.800 -4.137 1.00 96.19 88 ASP A CA 1
ATOM 675 C C . ASP A 1 88 ? 0.383 5.639 -3.625 1.00 96.19 88 ASP A C 1
ATOM 677 O O . ASP A 1 88 ? -0.429 5.790 -2.705 1.00 96.19 88 ASP A O 1
ATOM 681 N N . PHE A 1 89 ? 0.560 4.440 -4.192 1.00 97.38 89 PHE A N 1
ATOM 682 C CA . PHE A 1 89 ? -0.169 3.255 -3.740 1.00 97.38 89 PHE A CA 1
ATOM 683 C C . PHE A 1 89 ? 0.277 2.815 -2.347 1.00 97.38 89 PHE A C 1
ATOM 685 O O . PHE A 1 89 ? -0.561 2.376 -1.547 1.00 97.38 89 PHE A O 1
ATOM 692 N N . PHE A 1 90 ? 1.571 2.944 -2.051 1.00 96.81 90 PHE A N 1
ATOM 693 C CA . PHE A 1 90 ? 2.116 2.663 -0.732 1.00 96.81 90 PHE A CA 1
ATOM 694 C C . PHE A 1 90 ? 1.524 3.600 0.321 1.00 96.81 90 PHE A C 1
ATOM 696 O O . PHE A 1 90 ? 0.995 3.116 1.322 1.00 96.81 90 PHE A O 1
ATOM 703 N N . GLU A 1 91 ? 1.503 4.909 0.073 1.00 96.12 91 GLU A N 1
ATOM 704 C CA . GLU A 1 91 ? 0.956 5.898 1.005 1.00 96.12 91 GLU A CA 1
ATOM 705 C C . GLU A 1 91 ? -0.545 5.688 1.252 1.00 96.12 91 GLU A C 1
ATOM 707 O O . GLU A 1 91 ? -1.007 5.716 2.398 1.00 96.12 91 GLU A O 1
ATOM 712 N N . MET A 1 92 ? -1.323 5.339 0.221 1.00 95.88 92 MET A N 1
ATOM 713 C CA . MET A 1 92 ? -2.731 4.954 0.401 1.00 95.88 92 MET A CA 1
ATOM 714 C C . MET A 1 92 ? -2.898 3.717 1.299 1.00 95.88 92 MET A C 1
ATOM 716 O O . MET A 1 92 ? -3.818 3.653 2.127 1.00 95.88 92 MET A O 1
ATOM 720 N N . TYR A 1 93 ? -2.043 2.706 1.134 1.00 97.12 93 TYR A N 1
ATOM 721 C CA . TYR A 1 93 ? -2.072 1.499 1.957 1.00 97.12 93 TYR A CA 1
ATOM 722 C C . TYR A 1 93 ? -1.640 1.784 3.400 1.00 97.12 93 TYR A C 1
ATOM 724 O O . TYR A 1 93 ? -2.388 1.468 4.332 1.00 97.12 93 TYR A O 1
ATOM 732 N N . LYS A 1 94 ? -0.497 2.450 3.579 1.00 95.31 94 LYS A N 1
ATOM 733 C CA . LYS A 1 94 ? 0.069 2.882 4.860 1.00 95.31 94 LYS A CA 1
ATOM 734 C C . LYS A 1 94 ? -0.942 3.700 5.660 1.00 95.31 94 LYS A C 1
ATOM 736 O O . LYS A 1 94 ? -1.291 3.311 6.777 1.00 95.31 94 LYS A O 1
ATOM 741 N N . LYS A 1 95 ? -1.531 4.742 5.060 1.00 94.56 95 LYS A N 1
ATOM 742 C CA . LYS A 1 95 ? -2.570 5.575 5.691 1.00 94.56 95 LYS A CA 1
ATOM 743 C C . LYS A 1 95 ? -3.777 4.757 6.152 1.00 94.56 95 LYS A C 1
ATOM 745 O O . LYS A 1 95 ? -4.308 4.997 7.237 1.00 94.56 95 LYS A O 1
ATOM 750 N N . CYS A 1 96 ? -4.211 3.770 5.364 1.00 96.00 96 CYS A N 1
ATOM 751 C CA . CYS A 1 96 ? -5.307 2.886 5.761 1.00 96.00 96 CYS A CA 1
ATOM 752 C C . CYS A 1 96 ? -4.950 2.043 6.991 1.00 96.00 96 CYS A C 1
ATOM 754 O O . CYS A 1 96 ? -5.735 1.987 7.944 1.00 96.00 96 CYS A O 1
ATOM 756 N N . VAL A 1 97 ? -3.780 1.396 6.975 1.00 94.81 97 VAL A N 1
ATOM 757 C CA . VAL A 1 97 ? -3.331 0.523 8.068 1.00 94.81 97 VAL A CA 1
ATOM 758 C C . VAL A 1 97 ? -3.220 1.322 9.351 1.00 94.81 97 VAL A C 1
ATOM 760 O O . VAL A 1 97 ? -3.799 0.928 10.356 1.00 94.81 97 VAL A O 1
ATOM 763 N N . LEU A 1 98 ? -2.568 2.477 9.303 1.00 91.00 98 LEU A N 1
ATOM 764 C CA . LEU A 1 98 ? -2.319 3.304 10.474 1.00 91.00 98 LEU A CA 1
ATOM 765 C C . LEU A 1 98 ? -3.600 3.862 11.096 1.00 91.00 98 LEU A C 1
ATOM 767 O O . LEU A 1 98 ? -3.804 3.736 12.304 1.00 91.00 98 LEU A O 1
ATOM 771 N N . LYS A 1 99 ? -4.534 4.365 10.276 1.00 90.44 99 LYS A N 1
ATOM 772 C CA . LYS A 1 99 ? -5.873 4.751 10.757 1.00 90.44 99 LYS A CA 1
ATOM 773 C C . LYS A 1 99 ? -6.623 3.558 11.355 1.00 90.44 99 LYS A C 1
ATOM 775 O O . LYS A 1 99 ? -7.363 3.706 12.328 1.00 90.44 99 LYS A O 1
ATOM 780 N N . GLY A 1 100 ? -6.455 2.368 10.778 1.00 91.81 100 GLY A N 1
ATOM 781 C CA . GLY A 1 100 ? -7.013 1.125 11.304 1.00 91.81 100 GLY A CA 1
ATOM 782 C C . GLY A 1 100 ? -6.430 0.749 12.664 1.00 91.81 100 GLY A C 1
ATOM 783 O O . GLY A 1 100 ? -7.190 0.444 13.579 1.00 91.81 100 GLY A O 1
ATOM 784 N N . VAL A 1 101 ? -5.108 0.824 12.799 1.00 89.06 101 VAL A N 1
ATOM 785 C CA . VAL A 1 101 ? -4.358 0.536 14.024 1.00 89.06 101 VAL A CA 1
ATOM 786 C C . VAL A 1 101 ? -4.796 1.487 15.136 1.00 89.06 101 VAL A C 1
ATOM 788 O O . VAL A 1 101 ? -5.252 1.016 16.177 1.00 89.06 101 VAL A O 1
ATOM 791 N N . ARG A 1 102 ? -4.798 2.803 14.874 1.00 84.69 102 ARG A N 1
ATOM 792 C CA . ARG A 1 102 ? -5.301 3.829 15.804 1.00 84.69 102 ARG A CA 1
ATOM 793 C C . ARG A 1 102 ? -6.724 3.508 16.271 1.00 84.69 102 ARG A C 1
ATOM 795 O O . ARG A 1 102 ? -6.997 3.476 17.465 1.00 84.69 102 ARG A O 1
ATOM 802 N N . LYS A 1 103 ? -7.638 3.200 15.346 1.00 86.06 103 LYS A N 1
ATOM 803 C CA . LYS A 1 103 ? -9.039 2.923 15.697 1.00 86.06 103 LYS A CA 1
ATOM 804 C C . LYS A 1 103 ? -9.216 1.644 16.521 1.00 86.06 103 LYS A C 1
ATOM 806 O O . LYS A 1 103 ? -9.968 1.655 17.489 1.00 86.06 103 LYS A O 1
ATOM 811 N N . GLU A 1 104 ? -8.572 0.553 16.123 1.00 86.50 104 GLU A N 1
ATOM 812 C CA . GLU A 1 104 ? -8.835 -0.773 16.691 1.00 86.50 104 GLU A CA 1
ATOM 813 C C . GLU A 1 104 ? -8.134 -0.997 18.036 1.00 86.50 104 GLU A C 1
ATOM 815 O O . GLU A 1 104 ? -8.688 -1.642 18.924 1.00 86.50 104 GLU A O 1
ATOM 820 N N . PHE A 1 105 ? -6.933 -0.443 18.204 1.00 77.75 105 PHE A N 1
ATOM 821 C CA . PHE A 1 105 ? -6.106 -0.683 19.387 1.00 77.75 105 PHE A CA 1
ATOM 822 C C . PHE A 1 105 ? -6.073 0.508 20.361 1.00 77.75 105 PHE A C 1
ATOM 824 O O . PHE A 1 105 ? -5.966 0.278 21.564 1.00 77.75 105 PHE A O 1
ATOM 831 N N . TRP A 1 106 ? -6.245 1.747 19.877 1.00 71.69 106 TRP A N 1
ATOM 832 C CA . TRP A 1 106 ? -6.180 2.976 20.692 1.00 71.69 106 TRP A CA 1
ATOM 833 C C . TRP A 1 106 ? -7.527 3.689 20.867 1.00 71.69 106 TRP A C 1
ATOM 835 O O . TRP A 1 106 ? -7.734 4.380 21.856 1.00 71.69 106 TRP A O 1
ATOM 845 N N . GLY A 1 107 ? -8.502 3.476 19.978 1.00 64.81 107 GLY A N 1
ATOM 846 C CA . GLY A 1 107 ? -9.837 4.077 20.114 1.00 64.81 107 GLY A CA 1
ATOM 847 C C . GLY A 1 107 ? -10.610 3.614 21.360 1.00 64.81 107 GLY A C 1
ATOM 848 O O . GLY A 1 107 ? -11.488 4.328 21.836 1.00 64.81 107 GLY A O 1
ATOM 849 N N . ASN A 1 108 ? -10.265 2.441 21.906 1.00 60.66 108 ASN A N 1
ATOM 850 C CA . ASN A 1 108 ? -10.964 1.821 23.040 1.00 60.66 108 ASN A CA 1
ATOM 851 C C . ASN A 1 108 ? -10.151 1.819 24.346 1.00 60.66 108 ASN A C 1
ATOM 853 O O . ASN A 1 108 ? -10.718 1.633 25.423 1.00 60.66 108 ASN A O 1
ATOM 857 N N . LYS A 1 109 ? -8.832 2.024 24.275 1.00 58.97 109 LYS A N 1
ATOM 858 C CA . LYS A 1 109 ? -7.946 2.144 25.435 1.00 58.97 109 LYS A CA 1
ATOM 859 C C . LYS A 1 109 ? -7.370 3.551 25.406 1.00 58.97 109 LYS A C 1
ATOM 861 O O . LYS A 1 109 ? -6.624 3.867 24.493 1.00 58.97 109 LYS A O 1
ATOM 866 N N . LYS A 1 110 ? -7.718 4.391 26.386 1.00 57.47 110 LYS A N 1
ATOM 867 C CA . LYS A 1 110 ? -7.240 5.784 26.554 1.00 57.47 110 LYS A CA 1
ATOM 868 C C . LYS A 1 110 ? -5.726 5.895 26.830 1.00 57.47 110 LYS A C 1
ATOM 870 O O . LYS A 1 110 ? -5.290 6.770 27.568 1.00 57.47 110 LYS A O 1
ATOM 875 N N . GLU A 1 111 ? -4.927 4.983 26.307 1.00 61.44 111 GLU A N 1
ATOM 876 C CA . GLU A 1 111 ? -3.500 4.883 26.543 1.00 61.44 111 GLU A CA 1
ATOM 877 C C . GLU A 1 111 ? -2.816 5.203 25.223 1.00 61.44 111 GLU A C 1
ATOM 879 O O . GLU A 1 111 ? -2.903 4.420 24.284 1.00 61.44 111 GLU A O 1
ATOM 884 N N . LYS A 1 112 ? -2.234 6.403 25.128 1.00 61.78 112 LYS A N 1
ATOM 885 C CA . LYS A 1 112 ? -1.573 6.897 23.915 1.00 61.78 112 LYS A CA 1
ATOM 886 C C . LYS A 1 112 ? -0.456 5.938 23.469 1.00 61.78 112 LYS A C 1
ATOM 888 O O . LYS A 1 112 ? 0.072 5.189 24.299 1.00 61.78 112 LYS A O 1
ATOM 893 N N . PRO A 1 113 ? -0.089 5.916 22.174 1.00 66.44 113 PRO A N 1
ATOM 894 C CA . PRO A 1 113 ? 1.114 5.218 21.735 1.00 66.44 113 PRO A CA 1
ATOM 895 C C . PRO A 1 113 ? 2.311 5.651 22.589 1.00 66.44 113 PRO A C 1
ATOM 897 O O . PRO A 1 113 ? 2.396 6.808 22.996 1.00 66.44 113 PRO A O 1
ATOM 900 N N . LYS A 1 114 ? 3.219 4.720 22.900 1.00 67.88 114 LYS A N 1
ATOM 901 C CA . LYS A 1 114 ? 4.442 5.066 23.637 1.00 67.88 114 LYS A CA 1
ATOM 902 C C . LYS A 1 114 ? 5.229 6.109 22.842 1.00 67.88 114 LYS A C 1
ATOM 904 O O . LYS A 1 114 ? 5.390 5.931 21.635 1.00 67.88 114 LYS A O 1
ATOM 909 N N . GLU A 1 115 ? 5.726 7.141 23.520 1.00 62.94 115 GLU A N 1
ATOM 910 C CA . GLU A 1 115 ? 6.605 8.143 22.910 1.00 62.94 115 GLU A CA 1
ATOM 911 C C . GLU A 1 115 ? 7.827 7.460 22.274 1.00 62.94 115 GLU A C 1
ATOM 913 O O . GLU A 1 115 ? 8.416 6.545 22.857 1.00 62.94 115 GLU A O 1
ATOM 918 N N . GLY A 1 116 ? 8.157 7.857 21.042 1.00 64.75 116 GLY A N 1
ATOM 919 C CA . GLY A 1 116 ? 9.206 7.229 20.227 1.00 64.75 116 GLY A CA 1
ATOM 920 C C . GLY A 1 116 ? 8.763 5.967 19.475 1.00 64.75 116 GLY A C 1
ATOM 921 O O . GLY A 1 116 ? 9.585 5.280 18.872 1.00 64.75 116 GLY A O 1
ATOM 922 N N . SER A 1 117 ? 7.473 5.624 19.504 1.00 68.12 117 SER A N 1
ATOM 923 C CA . SER A 1 117 ? 6.903 4.641 18.585 1.00 68.12 117 SER A CA 1
ATOM 924 C C . SER A 1 117 ? 6.557 5.318 17.260 1.00 68.12 117 SER A C 1
ATOM 926 O O . SER A 1 117 ? 6.016 6.413 17.254 1.00 68.12 117 SER A O 1
ATOM 928 N N . PHE A 1 118 ? 6.728 4.616 16.139 1.00 66.69 118 PHE A N 1
ATOM 929 C CA . PHE A 1 118 ? 6.274 5.055 14.807 1.00 66.69 118 PHE A CA 1
ATOM 930 C C . PHE A 1 118 ? 4.816 5.570 14.763 1.00 66.69 118 PHE A C 1
ATOM 932 O O . PHE A 1 118 ? 4.413 6.296 13.863 1.00 66.69 118 PHE A O 1
ATOM 939 N N . LEU A 1 119 ? 3.986 5.172 15.731 1.00 62.62 119 LEU A N 1
ATOM 940 C CA . LEU A 1 119 ? 2.599 5.615 15.839 1.00 62.62 119 LEU A CA 1
ATOM 941 C C . LEU A 1 119 ? 2.413 6.962 16.552 1.00 62.62 119 LEU A C 1
ATOM 943 O O . LEU A 1 119 ? 1.378 7.580 16.317 1.00 62.62 119 LEU A O 1
ATOM 947 N N . SER A 1 120 ? 3.349 7.399 17.405 1.00 60.72 120 SER A N 1
ATOM 948 C CA . SER A 1 120 ? 3.289 8.732 18.024 1.00 60.72 120 SER A CA 1
ATOM 949 C C . SER A 1 120 ? 3.628 9.822 17.008 1.00 60.72 120 SER A C 1
ATOM 951 O O . SER A 1 120 ? 2.933 10.822 16.959 1.00 60.72 120 SER A O 1
ATOM 953 N N . GLU A 1 121 ? 4.597 9.572 16.123 1.00 61.91 121 GLU A N 1
ATOM 954 C CA . GLU A 1 121 ? 4.966 10.498 15.035 1.00 61.91 121 GLU A CA 1
ATOM 955 C C . GLU A 1 121 ? 3.797 10.740 14.067 1.00 61.91 121 GLU A C 1
ATOM 957 O O . GLU A 1 121 ? 3.639 11.817 13.509 1.00 61.91 121 GLU A O 1
ATOM 962 N N . LEU A 1 122 ? 2.908 9.755 13.918 1.00 63.00 122 LEU A N 1
ATOM 963 C CA . LEU A 1 122 ? 1.749 9.869 13.042 1.00 63.00 122 LEU A CA 1
ATOM 964 C C . LEU A 1 122 ? 0.592 10.712 13.605 1.00 63.00 122 LEU A C 1
ATOM 966 O O . LEU A 1 122 ? -0.396 10.940 12.901 1.00 63.00 122 LEU A O 1
ATOM 970 N N . GLU A 1 123 ? 0.615 11.051 14.896 1.00 58.75 123 GLU A N 1
ATOM 971 C CA . GLU A 1 123 ? -0.328 12.021 15.472 1.00 58.75 123 GLU A CA 1
ATOM 972 C C . GLU A 1 123 ? 0.056 13.462 15.118 1.00 58.75 123 GLU A C 1
ATOM 974 O O . GLU A 1 123 ? -0.850 14.284 15.007 1.00 58.75 123 GLU A O 1
ATOM 979 N N . ASP A 1 124 ? 1.334 13.734 14.840 1.00 54.66 124 ASP A N 1
ATOM 980 C CA . ASP A 1 124 ? 1.847 15.088 14.596 1.00 54.66 124 ASP A CA 1
ATOM 981 C C . ASP A 1 124 ? 1.659 15.567 13.134 1.00 54.66 124 ASP A C 1
ATOM 983 O O . ASP A 1 124 ? 1.752 16.758 12.860 1.00 54.66 124 ASP A O 1
ATOM 987 N N . ASP A 1 125 ? 1.322 14.670 12.194 1.00 54.97 125 ASP A N 1
ATOM 988 C CA . ASP A 1 125 ? 1.114 14.983 10.762 1.00 54.97 125 ASP A CA 1
ATOM 989 C C . ASP A 1 125 ? -0.349 15.354 10.380 1.00 54.97 125 ASP A C 1
ATOM 991 O O . ASP A 1 125 ? -0.666 15.500 9.196 1.00 54.97 125 ASP A O 1
ATOM 995 N N . GLU A 1 126 ? -1.285 15.449 11.338 1.00 55.38 126 GLU A N 1
ATOM 996 C CA . GLU A 1 126 ? -2.701 15.819 11.089 1.00 55.38 126 GLU A CA 1
ATOM 997 C C . GLU A 1 126 ? -3.108 17.201 11.676 1.00 55.38 126 GLU A C 1
ATOM 999 O O . GLU A 1 126 ? -4.306 17.424 11.876 1.00 55.38 126 GLU A O 1
ATOM 1004 N N . GLU A 1 127 ? -2.163 18.128 11.915 1.00 42.38 127 GLU A N 1
ATOM 1005 C CA . GLU A 1 127 ? -2.444 19.542 12.283 1.00 42.38 127 GLU A CA 1
ATOM 1006 C C . GLU A 1 127 ? -2.474 20.504 11.078 1.00 42.38 127 GLU A C 1
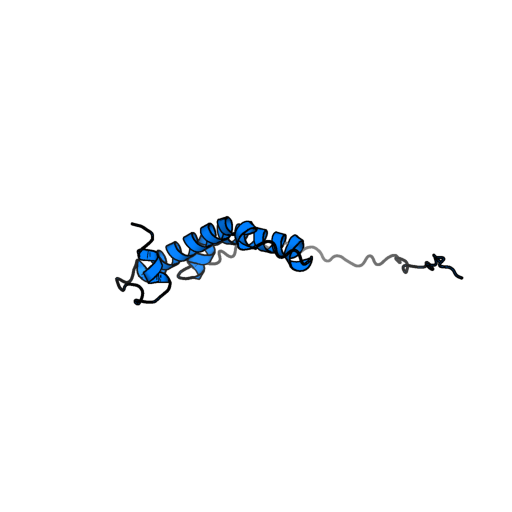ATOM 1008 O O . GLU A 1 127 ? -1.557 20.456 10.226 1.00 42.38 127 GLU A O 1
#

Radius of gyration: 29.05 Å; chains: 1; bounding box: 73×66×68 Å

Secondary structure (DSSP, 8-state):
---------------PPPPPP-------------------------THHHHHHHTHHHHHHHHHHHHHHHHHTGGGT----HHHHHHHHHHHHHHHHHHHHIIIIISSS--PPPTTSHHHHTTGGG-